Protein AF-A0A7D6E062-F1 (afdb_monomer_lite)

Sequence (114 aa):
MVEGDNPGVADRSVAGGAQSTPTRFLLDTNAFIALEPFAGQVEPGLGPAATFMRLAMKQGSRIFVHPATRDELAESVDHVRMKQRIAELAKFEMLDEGCRHRVTPTSTPSAADC

pLDDT: mean 73.03, std 18.16, range [37.28, 91.81]

Secondary structure (DSSP, 8-state):
--------------------PPPEEEEPHHHHHHHS-GGG-PPTTHHHHHHHHHHHHHTT-EEEE-HHHHHHHHT-S-HHHHHHHHHHHTTSEEPP--S------S----S---

Structure (mmCIF, N/CA/C/O backbone):
data_AF-A0A7D6E062-F1
#
_entry.id   AF-A0A7D6E062-F1
#
loop_
_atom_site.group_PDB
_atom_site.id
_atom_site.type_symbol
_atom_site.label_atom_id
_atom_site.label_alt_id
_atom_site.label_comp_id
_atom_site.label_asym_id
_atom_site.label_entity_id
_atom_site.label_seq_id
_atom_site.pdbx_PDB_ins_code
_atom_site.Cartn_x
_atom_site.Cartn_y
_atom_site.Cartn_z
_atom_site.occupancy
_atom_site.B_iso_or_equiv
_atom_site.auth_seq_id
_atom_site.auth_comp_id
_atom_site.auth_asym_id
_atom_site.auth_atom_id
_atom_site.pdbx_PDB_model_num
ATOM 1 N N . MET A 1 1 ? -36.421 27.753 54.786 1.00 37.28 1 MET A N 1
ATOM 2 C CA . MET A 1 1 ? -37.518 27.248 53.929 1.00 37.28 1 MET A CA 1
ATOM 3 C C . MET A 1 1 ? -37.149 27.621 52.501 1.00 37.28 1 MET A C 1
ATOM 5 O O . MET A 1 1 ? -37.152 28.802 52.214 1.00 37.28 1 MET A O 1
ATOM 9 N N . VAL A 1 2 ? -36.712 26.747 51.602 1.00 51.44 2 VAL A N 1
ATOM 10 C CA . VAL A 1 2 ? -36.710 25.280 51.524 1.00 51.44 2 VAL A CA 1
ATOM 11 C C . VAL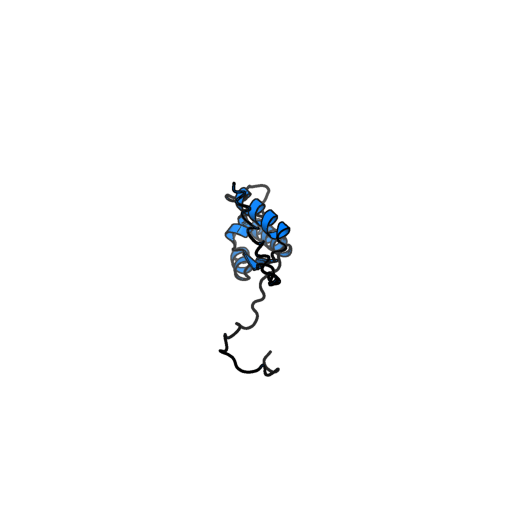 A 1 2 ? -35.494 24.890 50.670 1.00 51.44 2 VAL A C 1
ATOM 13 O O . VAL A 1 2 ? -35.259 25.508 49.634 1.00 51.44 2 VAL A O 1
ATOM 16 N N . GLU A 1 3 ? -34.722 23.907 51.140 1.00 45.34 3 GLU A N 1
ATOM 17 C CA . GLU A 1 3 ? -33.747 23.146 50.352 1.00 45.34 3 GLU A CA 1
ATOM 18 C C . GLU A 1 3 ? -34.454 22.446 49.190 1.00 45.34 3 GLU A C 1
ATOM 20 O O . GLU A 1 3 ? -35.457 21.764 49.386 1.00 45.34 3 GLU A O 1
ATOM 25 N N . GLY A 1 4 ? -33.920 22.611 47.984 1.00 45.06 4 GLY A N 1
ATOM 26 C CA . GLY A 1 4 ? -34.322 21.860 46.800 1.00 45.06 4 GLY A CA 1
ATOM 27 C C . GLY A 1 4 ? -33.145 21.041 46.300 1.00 45.06 4 GLY A C 1
ATOM 28 O O . GLY A 1 4 ? -32.528 21.399 45.300 1.00 45.06 4 GLY A O 1
ATOM 29 N N . ASP A 1 5 ? -32.826 19.993 47.055 1.00 48.84 5 ASP A N 1
ATOM 30 C CA . ASP A 1 5 ? -32.030 18.839 46.646 1.00 48.84 5 ASP A CA 1
ATOM 31 C C . ASP A 1 5 ? -32.512 18.361 45.265 1.00 48.84 5 ASP A C 1
ATOM 33 O O . ASP A 1 5 ? -33.686 18.021 45.098 1.00 48.84 5 ASP A O 1
ATOM 37 N N . ASN A 1 6 ? -31.644 18.424 44.252 1.00 50.34 6 ASN A N 1
ATOM 38 C CA . ASN A 1 6 ? -31.964 17.943 42.912 1.00 50.34 6 ASN A CA 1
ATOM 39 C C . ASN A 1 6 ? -31.136 16.673 42.661 1.00 50.34 6 ASN A C 1
ATOM 41 O O . ASN A 1 6 ? -29.921 16.766 42.449 1.00 50.34 6 ASN A O 1
ATOM 45 N N . PRO A 1 7 ? -31.753 15.486 42.757 1.00 48.91 7 PRO A N 1
ATOM 46 C CA . PRO A 1 7 ? -31.034 14.227 42.786 1.00 48.91 7 PRO A CA 1
ATOM 47 C C . PRO A 1 7 ? -30.487 13.852 41.407 1.00 48.91 7 PRO A C 1
ATOM 49 O O . PRO A 1 7 ? -31.188 13.893 40.398 1.00 48.91 7 PRO A O 1
ATOM 52 N N . GLY A 1 8 ? -29.216 13.446 41.417 1.00 41.34 8 GLY A N 1
ATOM 53 C CA . GLY A 1 8 ? -28.581 12.476 40.526 1.00 41.34 8 GLY A CA 1
ATOM 54 C C . GLY A 1 8 ? -29.100 12.386 39.093 1.00 41.34 8 GLY A C 1
ATOM 55 O O . GLY A 1 8 ? -29.988 11.587 38.791 1.00 41.34 8 GLY A O 1
ATOM 56 N N . VAL A 1 9 ? -28.422 13.077 38.173 1.00 48.81 9 VAL A N 1
ATOM 57 C CA . VAL A 1 9 ? -28.395 12.643 36.772 1.00 48.81 9 VAL A CA 1
ATOM 58 C C . VAL A 1 9 ? -27.697 11.287 36.749 1.00 48.81 9 VAL A C 1
ATOM 60 O O . VAL A 1 9 ? -26.477 11.191 36.858 1.00 48.81 9 VAL A O 1
ATOM 63 N N . ALA A 1 10 ? -28.516 10.241 36.699 1.00 48.53 10 ALA A N 1
ATOM 64 C CA . ALA A 1 10 ? -28.090 8.862 36.629 1.00 48.53 10 ALA A CA 1
ATOM 65 C C . ALA A 1 10 ? -27.132 8.662 35.448 1.00 48.53 10 ALA A C 1
ATOM 67 O O . ALA A 1 10 ? -27.491 8.884 34.288 1.00 48.53 10 ALA A O 1
ATOM 68 N N . ASP A 1 11 ? -25.928 8.207 35.789 1.00 40.31 11 ASP A N 1
ATOM 69 C CA . ASP A 1 11 ? -25.017 7.481 34.919 1.00 40.31 11 ASP A CA 1
ATOM 70 C C . ASP A 1 11 ? -25.807 6.387 34.192 1.00 40.31 11 ASP A C 1
ATOM 72 O O . ASP A 1 11 ? -26.174 5.358 34.759 1.00 40.31 11 ASP A O 1
ATOM 76 N N . ARG A 1 12 ? -26.133 6.626 32.921 1.00 46.00 12 ARG A N 1
ATOM 77 C CA . ARG A 1 12 ? -26.610 5.569 32.034 1.00 46.00 12 ARG A CA 1
ATOM 78 C C . ARG A 1 12 ? -25.392 4.832 31.494 1.00 46.00 12 ARG A C 1
ATOM 80 O O . ARG A 1 12 ? -25.089 4.918 30.306 1.00 46.00 12 ARG A O 1
ATOM 87 N N . SER A 1 13 ? -24.730 4.073 32.367 1.00 42.28 13 SER A N 1
ATOM 88 C CA . SER A 1 13 ? -23.966 2.904 31.945 1.00 42.28 13 SER A CA 1
ATOM 89 C C . SER A 1 13 ? -24.928 1.939 31.259 1.00 42.28 13 SER A C 1
ATOM 91 O O . SER A 1 13 ? -25.608 1.132 31.893 1.00 42.28 13 SER A O 1
ATOM 93 N N . VAL A 1 14 ? -25.00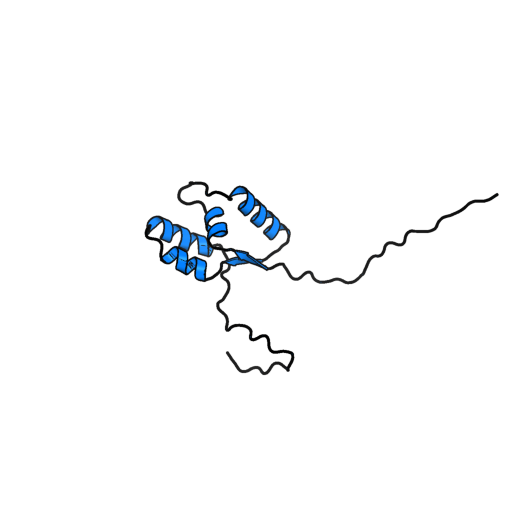5 2.028 29.932 1.00 50.50 14 VAL A N 1
ATOM 94 C CA . VAL A 1 14 ? -25.521 0.931 29.118 1.00 50.50 14 VAL A CA 1
ATOM 95 C C . VAL A 1 14 ? -24.468 -0.169 29.171 1.00 50.50 14 VAL A C 1
ATOM 97 O O . VAL A 1 14 ? -23.508 -0.197 28.403 1.00 50.50 14 VAL A O 1
ATOM 100 N N . ALA A 1 15 ? -24.659 -1.073 30.127 1.00 45.88 15 ALA A N 1
ATOM 101 C CA . ALA A 1 15 ? -24.055 -2.391 30.137 1.00 45.88 15 ALA A CA 1
ATOM 102 C C . ALA A 1 15 ? -24.626 -3.193 28.958 1.00 45.88 15 ALA A C 1
ATOM 104 O O . ALA A 1 15 ? -25.615 -3.911 29.066 1.00 45.88 15 ALA A O 1
ATOM 105 N N . GLY A 1 16 ? -23.993 -3.021 27.808 1.00 38.94 16 GLY A N 1
ATOM 106 C CA . GLY A 1 16 ? -24.135 -3.864 26.636 1.00 38.94 16 GLY A CA 1
ATOM 107 C C . GLY A 1 16 ? -22.761 -3.930 26.010 1.00 38.94 16 GLY A C 1
ATOM 108 O O . GLY A 1 16 ? -22.431 -3.094 25.175 1.00 38.94 16 GLY A O 1
ATOM 109 N N . GLY A 1 17 ? -21.929 -4.860 26.481 1.00 37.41 17 GLY A N 1
ATOM 110 C CA . GLY A 1 17 ? -20.606 -5.110 25.923 1.00 37.41 17 GLY A CA 1
ATOM 111 C C . GLY A 1 17 ? -20.740 -5.640 24.503 1.00 37.41 17 GLY A C 1
ATOM 112 O O . GLY A 1 17 ? -20.605 -6.838 24.271 1.00 37.41 17 GLY A O 1
ATOM 113 N N . ALA A 1 18 ? -21.030 -4.750 23.554 1.00 49.09 18 ALA A N 1
ATOM 114 C CA . ALA A 1 18 ? -20.741 -4.981 22.160 1.00 49.09 18 ALA A CA 1
ATOM 115 C C . ALA A 1 18 ? -19.235 -5.214 22.114 1.00 49.09 18 ALA A C 1
ATOM 117 O O . ALA A 1 18 ? -18.448 -4.280 22.267 1.00 49.09 18 ALA A O 1
ATOM 118 N N . GLN A 1 19 ? -18.832 -6.476 21.984 1.00 46.16 19 GLN A N 1
ATOM 119 C CA . GLN A 1 19 ? -17.498 -6.775 21.502 1.00 46.16 19 GLN A CA 1
ATOM 120 C C . GLN A 1 19 ? -17.417 -6.054 20.161 1.00 46.16 19 GLN A C 1
ATOM 122 O O . GLN A 1 19 ? -18.070 -6.474 19.203 1.00 46.16 19 GLN A O 1
ATOM 127 N N . SER A 1 20 ? -16.748 -4.898 20.117 1.00 61.22 20 SER A N 1
ATOM 128 C CA . SER A 1 20 ? -16.568 -4.199 18.858 1.00 61.22 20 SER A CA 1
ATOM 129 C C . SER A 1 20 ? -15.714 -5.129 18.020 1.00 61.22 20 SER A C 1
ATOM 131 O O . SER A 1 20 ? -14.539 -5.366 18.303 1.00 61.22 20 SER A O 1
ATOM 133 N N . THR A 1 21 ? -16.345 -5.767 17.040 1.00 67.81 21 THR A N 1
ATOM 134 C CA . THR A 1 21 ? -15.615 -6.585 16.086 1.00 67.81 21 THR A CA 1
ATOM 135 C C . THR A 1 21 ? -14.542 -5.686 15.485 1.00 67.81 21 THR A C 1
ATOM 137 O O . THR A 1 21 ? -14.893 -4.592 15.031 1.00 67.81 21 THR A O 1
ATOM 140 N N . PRO A 1 22 ? -13.263 -6.096 15.508 1.00 80.94 22 PRO A N 1
ATOM 141 C CA . PRO A 1 22 ? -12.186 -5.280 14.979 1.00 80.94 22 PRO A CA 1
ATOM 142 C C . PRO A 1 22 ? -12.531 -4.807 13.569 1.00 80.94 22 PRO A C 1
ATOM 144 O O . PRO A 1 22 ? -12.843 -5.630 12.703 1.00 80.94 22 PRO A O 1
ATOM 147 N N . THR A 1 23 ? -12.508 -3.493 13.345 1.00 89.31 23 THR A N 1
ATOM 148 C CA . THR A 1 23 ? -12.798 -2.920 12.030 1.00 89.31 23 THR A CA 1
ATOM 149 C C . THR A 1 23 ? -11.815 -3.486 11.009 1.00 89.31 23 THR A C 1
ATOM 151 O O . THR A 1 23 ? -10.619 -3.610 11.282 1.00 89.31 23 THR A O 1
ATOM 154 N N . ARG A 1 24 ? -12.322 -3.862 9.835 1.00 90.25 24 ARG A N 1
ATOM 155 C CA . ARG A 1 24 ? -11.526 -4.413 8.735 1.00 90.25 24 ARG A CA 1
ATOM 156 C C . ARG A 1 24 ? -11.511 -3.382 7.618 1.00 90.25 24 ARG A C 1
ATOM 158 O O . ARG A 1 24 ? -12.572 -3.004 7.130 1.00 90.25 24 ARG A O 1
ATOM 165 N N . PHE A 1 25 ? -10.328 -2.925 7.239 1.00 91.31 25 PHE A N 1
ATOM 166 C CA . PHE A 1 25 ? -10.137 -1.986 6.142 1.00 91.31 25 PHE A CA 1
ATOM 167 C C . PHE A 1 25 ? -9.559 -2.713 4.936 1.00 91.31 25 PHE A C 1
ATOM 169 O O . PHE A 1 25 ? -8.665 -3.544 5.088 1.00 91.31 25 PHE A O 1
ATOM 176 N N . LEU A 1 26 ? -10.066 -2.379 3.754 1.00 90.75 26 LEU A N 1
ATOM 177 C CA . LEU A 1 26 ? -9.491 -2.793 2.484 1.00 90.75 26 LEU A CA 1
ATOM 178 C C . LEU A 1 26 ? -8.688 -1.622 1.917 1.00 90.75 26 LEU A C 1
ATOM 180 O O . LEU A 1 26 ? -9.218 -0.521 1.775 1.00 90.75 26 LEU A O 1
ATOM 184 N N . LEU A 1 27 ? -7.418 -1.869 1.632 1.00 89.56 27 LEU A N 1
ATOM 185 C CA . LEU A 1 27 ? -6.494 -0.922 1.039 1.00 89.56 27 LEU A CA 1
ATOM 186 C C . LEU A 1 27 ? -6.541 -1.070 -0.482 1.00 89.56 27 LEU A C 1
ATOM 188 O O . LEU A 1 27 ? -6.420 -2.181 -1.005 1.00 89.56 27 LEU A O 1
ATOM 192 N N . ASP A 1 28 ? -6.725 0.052 -1.169 1.00 86.94 28 ASP A N 1
ATOM 193 C CA . ASP A 1 28 ? -6.590 0.125 -2.617 1.00 86.94 28 ASP A CA 1
ATOM 194 C C . ASP A 1 28 ? -5.113 0.266 -3.023 1.00 86.94 28 ASP A C 1
ATOM 196 O O . ASP A 1 28 ? -4.218 0.513 -2.204 1.00 86.94 28 ASP A O 1
ATOM 200 N N . THR A 1 29 ? -4.857 0.140 -4.323 1.00 86.00 29 THR A N 1
ATOM 201 C CA . THR A 1 29 ? -3.516 0.274 -4.895 1.00 86.00 29 THR A CA 1
ATOM 202 C C . THR A 1 29 ? -2.907 1.652 -4.624 1.00 86.00 29 THR A C 1
ATOM 204 O O . THR A 1 29 ? -1.718 1.739 -4.326 1.00 86.00 29 THR A O 1
ATOM 207 N N . ASN A 1 30 ? -3.691 2.737 -4.656 1.00 86.44 30 ASN A N 1
ATOM 208 C CA . ASN A 1 30 ? -3.169 4.094 -4.456 1.00 86.44 30 ASN A CA 1
ATOM 209 C C . ASN A 1 30 ? -2.702 4.336 -3.016 1.00 86.44 30 ASN A C 1
ATOM 211 O O . ASN A 1 30 ? -1.627 4.901 -2.802 1.00 86.44 30 ASN A O 1
ATOM 215 N N . ALA A 1 31 ? -3.469 3.891 -2.020 1.00 85.69 31 ALA A N 1
ATOM 216 C CA . ALA A 1 31 ? -3.085 4.004 -0.619 1.00 85.69 31 ALA A CA 1
ATOM 217 C C . ALA A 1 31 ? -1.891 3.098 -0.286 1.00 85.69 31 ALA A C 1
ATOM 219 O O . ALA A 1 31 ? -1.014 3.507 0.478 1.00 85.69 31 ALA A O 1
ATOM 220 N N . PHE A 1 32 ? -1.798 1.915 -0.904 1.00 86.75 32 PHE A N 1
ATOM 221 C CA . PHE A 1 32 ? -0.591 1.089 -0.838 1.00 86.75 32 PHE A CA 1
ATOM 222 C C . PHE A 1 32 ? 0.620 1.807 -1.449 1.00 86.75 32 PHE A C 1
ATOM 224 O O . PHE A 1 32 ? 1.687 1.865 -0.832 1.00 86.75 32 PHE A O 1
ATOM 231 N N . ILE A 1 33 ? 0.454 2.409 -2.633 1.00 86.31 33 ILE A N 1
ATOM 232 C CA . ILE A 1 33 ? 1.531 3.139 -3.305 1.00 86.31 33 ILE A CA 1
ATOM 233 C C . ILE A 1 33 ? 2.052 4.270 -2.413 1.00 86.31 33 ILE A C 1
ATOM 235 O O . ILE A 1 33 ? 3.272 4.417 -2.275 1.00 86.31 33 ILE A O 1
ATOM 239 N N . ALA A 1 34 ? 1.138 5.000 -1.769 1.00 86.94 34 ALA A N 1
ATOM 240 C CA . ALA A 1 34 ? 1.447 6.095 -0.861 1.00 86.94 34 ALA A CA 1
ATOM 241 C C . ALA A 1 34 ? 2.241 5.662 0.382 1.00 86.94 34 ALA A C 1
ATOM 243 O O . ALA A 1 34 ? 3.095 6.417 0.841 1.00 86.94 34 ALA A O 1
ATOM 244 N N . LEU A 1 35 ? 1.969 4.471 0.927 1.00 84.88 35 LEU A N 1
ATOM 245 C CA . LEU A 1 35 ? 2.617 3.958 2.142 1.00 84.88 35 LEU A CA 1
ATOM 246 C C . LEU A 1 35 ? 4.031 3.424 1.918 1.00 84.88 35 LEU A C 1
ATOM 248 O O . LEU A 1 35 ? 4.841 3.476 2.840 1.00 84.88 35 LEU A O 1
ATOM 252 N N . GLU A 1 36 ? 4.326 2.921 0.722 1.00 83.88 36 GLU A N 1
ATOM 253 C CA . GLU A 1 36 ? 5.573 2.202 0.435 1.00 83.88 36 GLU A CA 1
ATOM 254 C C . GLU A 1 36 ? 6.425 2.918 -0.628 1.00 83.88 36 GLU A C 1
ATOM 256 O O . GLU A 1 36 ? 6.658 2.370 -1.702 1.00 83.88 36 GLU A O 1
ATOM 261 N N . PRO A 1 37 ? 6.879 4.162 -0.391 1.00 77.56 37 PRO A N 1
ATOM 262 C CA . PRO A 1 37 ? 7.548 4.987 -1.396 1.00 77.56 37 PRO A CA 1
ATOM 263 C C . PRO A 1 37 ? 8.695 4.257 -2.112 1.00 77.56 37 PRO A C 1
ATOM 265 O O . PRO A 1 37 ? 9.547 3.608 -1.502 1.00 77.56 37 PRO A O 1
ATOM 268 N N . PHE A 1 38 ? 8.741 4.391 -3.438 1.00 76.88 38 PHE A N 1
ATOM 269 C CA . PHE A 1 38 ? 9.759 3.736 -4.258 1.00 76.88 38 PHE A CA 1
ATOM 270 C C . PHE A 1 38 ? 11.048 4.559 -4.251 1.00 76.88 38 PHE A C 1
ATOM 272 O O . PHE A 1 38 ? 11.007 5.759 -4.504 1.00 76.88 38 PHE A O 1
ATOM 279 N N . ALA A 1 39 ? 12.194 3.924 -3.986 1.00 74.94 39 ALA A N 1
ATOM 280 C CA . ALA A 1 39 ? 13.512 4.571 -4.019 1.00 74.94 39 ALA A CA 1
ATOM 281 C C . ALA A 1 39 ? 13.604 5.906 -3.234 1.00 74.94 39 ALA A C 1
ATOM 283 O O . ALA A 1 39 ? 14.302 6.833 -3.643 1.00 74.94 39 ALA A O 1
ATOM 284 N N . GLY A 1 40 ? 12.874 6.027 -2.118 1.00 73.62 40 GLY A N 1
ATOM 285 C CA . GLY A 1 40 ? 12.844 7.247 -1.300 1.00 73.62 40 GLY A CA 1
ATOM 286 C C . GLY A 1 40 ? 12.048 8.414 -1.902 1.00 73.62 40 GLY A C 1
ATOM 287 O O . GLY A 1 40 ? 12.005 9.485 -1.300 1.00 73.62 40 GLY A O 1
ATOM 288 N N . GLN A 1 41 ? 11.397 8.222 -3.054 1.00 77.94 41 GLN A N 1
ATOM 289 C CA . GLN A 1 41 ? 10.469 9.195 -3.627 1.00 77.94 41 GLN A CA 1
ATOM 290 C C . GLN A 1 41 ? 9.150 9.139 -2.861 1.00 77.94 41 GLN A C 1
ATOM 292 O O . GLN A 1 41 ? 8.419 8.150 -2.926 1.00 77.94 41 GLN A O 1
ATOM 297 N N . VAL A 1 42 ? 8.869 10.200 -2.108 1.00 81.38 42 VAL A N 1
ATOM 298 C CA . VAL A 1 42 ? 7.632 10.330 -1.338 1.00 81.38 42 VAL A CA 1
ATOM 299 C C . VAL A 1 42 ? 6.462 10.509 -2.297 1.00 81.38 42 VAL A C 1
ATOM 301 O O . VAL A 1 42 ? 6.433 11.447 -3.090 1.00 81.38 42 VAL A O 1
ATOM 304 N N . GLU A 1 43 ? 5.484 9.618 -2.195 1.00 82.44 43 GLU A N 1
ATOM 305 C CA . GLU A 1 43 ? 4.250 9.694 -2.969 1.00 82.44 43 GLU A CA 1
ATOM 306 C C . GLU A 1 43 ? 3.258 10.667 -2.294 1.00 82.44 43 GLU A C 1
ATOM 308 O O . GLU A 1 43 ? 3.215 10.769 -1.055 1.00 82.44 43 GLU A O 1
ATOM 313 N N . PRO A 1 44 ? 2.431 11.391 -3.071 1.00 82.88 44 PRO A N 1
ATOM 314 C CA . PRO A 1 44 ? 1.350 12.194 -2.518 1.00 82.88 44 PRO A CA 1
ATOM 315 C C . PRO A 1 44 ? 0.449 11.348 -1.611 1.00 82.88 44 PRO A C 1
ATOM 317 O O . PRO A 1 44 ? 0.061 10.237 -1.955 1.00 82.88 44 PRO A O 1
ATOM 320 N N . GLY A 1 45 ? 0.103 11.874 -0.435 1.00 84.00 45 GLY A N 1
ATOM 321 C CA . GLY A 1 45 ? -0.768 11.167 0.509 1.00 84.00 45 GLY A CA 1
ATOM 322 C C . GLY A 1 45 ? -0.054 10.290 1.544 1.00 84.00 45 GLY A C 1
ATOM 323 O O . GLY A 1 45 ? -0.742 9.760 2.416 1.00 84.00 45 GLY A O 1
ATOM 324 N N . LEU A 1 46 ? 1.289 10.214 1.553 1.00 87.25 46 LEU A N 1
ATOM 325 C CA . LEU A 1 46 ? 2.041 9.492 2.597 1.00 87.25 46 LEU A CA 1
ATOM 326 C C . LEU A 1 46 ? 1.647 9.933 4.019 1.00 87.25 46 LEU A C 1
ATOM 328 O O . LEU A 1 46 ? 1.448 9.097 4.893 1.00 87.25 46 LEU A O 1
ATOM 332 N N . GLY A 1 47 ? 1.497 11.240 4.264 1.00 88.50 47 GLY A N 1
ATOM 333 C CA . GLY A 1 47 ? 1.124 11.770 5.584 1.00 88.50 47 GLY A CA 1
ATOM 334 C C . GLY A 1 47 ? -0.240 11.261 6.084 1.00 88.50 47 GLY A C 1
ATOM 335 O O . GLY A 1 47 ? -0.312 10.666 7.168 1.00 88.50 47 GLY A O 1
ATOM 336 N N . PRO A 1 48 ? -1.325 11.457 5.310 1.00 88.94 48 PRO A N 1
ATOM 337 C CA . PRO A 1 48 ? -2.627 10.862 5.598 1.00 88.94 48 PRO A CA 1
ATOM 338 C C . PRO A 1 48 ? -2.588 9.335 5.739 1.00 88.94 48 PRO A C 1
ATOM 340 O O . PRO A 1 48 ? -3.138 8.810 6.707 1.00 88.94 48 PRO A O 1
ATOM 343 N N . ALA A 1 49 ? -1.896 8.626 4.843 1.00 87.69 49 ALA A N 1
ATOM 344 C CA . ALA A 1 49 ? -1.832 7.167 4.866 1.00 87.69 49 ALA A CA 1
ATOM 345 C C . ALA A 1 49 ? -1.091 6.636 6.107 1.00 87.69 49 ALA A C 1
ATOM 347 O O . ALA A 1 49 ? -1.589 5.750 6.801 1.00 87.69 49 ALA A O 1
ATOM 348 N N . ALA A 1 50 ? 0.046 7.234 6.473 1.00 88.69 50 ALA A N 1
ATOM 349 C CA . ALA A 1 50 ? 0.778 6.893 7.693 1.00 88.69 50 ALA A CA 1
ATOM 350 C C . ALA A 1 50 ? -0.047 7.191 8.957 1.00 88.69 50 ALA A C 1
ATOM 352 O O . ALA A 1 50 ? -0.054 6.411 9.913 1.00 88.69 50 ALA A O 1
ATOM 353 N N . THR A 1 51 ? -0.790 8.303 8.957 1.00 90.62 51 THR A N 1
ATOM 354 C CA . THR A 1 51 ? -1.708 8.642 10.054 1.00 90.62 51 THR A CA 1
ATOM 355 C C . THR A 1 51 ? -2.819 7.605 10.183 1.00 90.62 51 THR A C 1
ATOM 357 O O . THR A 1 51 ? -3.110 7.170 11.300 1.00 90.62 51 THR A O 1
ATOM 360 N N . PHE A 1 52 ? -3.398 7.180 9.060 1.00 90.94 52 PHE A N 1
ATOM 361 C CA . PHE A 1 52 ? -4.394 6.117 9.010 1.00 90.94 52 PHE A CA 1
ATOM 362 C C . PHE A 1 52 ? -3.844 4.803 9.575 1.00 90.94 52 PHE A C 1
ATOM 364 O O . PHE A 1 52 ? -4.433 4.272 10.515 1.00 90.94 52 PHE A O 1
ATOM 371 N N . MET A 1 53 ? -2.685 4.332 9.101 1.00 90.19 53 MET A N 1
ATOM 372 C CA . MET A 1 53 ? -2.052 3.100 9.596 1.00 90.19 53 MET A CA 1
ATOM 373 C C . MET A 1 53 ? -1.833 3.145 11.110 1.00 90.19 53 MET A C 1
ATOM 375 O O . MET A 1 53 ? -2.200 2.214 11.825 1.00 90.19 53 MET A O 1
ATOM 379 N N . ARG A 1 54 ? -1.319 4.268 11.629 1.00 90.88 54 ARG A N 1
ATOM 380 C CA . ARG A 1 54 ? -1.125 4.465 13.073 1.00 90.88 54 ARG A CA 1
ATOM 381 C C . ARG A 1 54 ? -2.436 4.349 13.855 1.00 90.88 54 ARG A C 1
ATOM 383 O O . ARG A 1 54 ? -2.461 3.729 14.917 1.00 90.88 54 ARG A O 1
ATOM 390 N N . LEU A 1 55 ? -3.513 4.968 13.371 1.00 91.81 55 LEU A N 1
ATOM 391 C CA . LEU A 1 55 ? -4.823 4.919 14.029 1.00 91.81 55 LEU A CA 1
ATOM 392 C C . LEU A 1 55 ? -5.443 3.522 13.954 1.00 91.81 55 LEU A C 1
ATOM 394 O O . LEU A 1 55 ? -5.942 3.034 14.968 1.00 91.81 55 LEU A O 1
ATOM 398 N N . ALA A 1 56 ? -5.359 2.871 12.796 1.00 89.38 56 ALA A N 1
ATOM 399 C CA . ALA A 1 56 ? -5.848 1.516 12.584 1.00 89.38 56 ALA A CA 1
ATOM 400 C C . ALA A 1 56 ? -5.149 0.524 13.526 1.00 89.38 56 ALA A C 1
ATOM 402 O O . ALA A 1 56 ? -5.822 -0.226 14.232 1.00 89.38 56 ALA A O 1
ATOM 403 N N . MET A 1 57 ? -3.818 0.597 13.642 1.00 87.94 57 MET A N 1
ATOM 404 C CA . MET A 1 57 ? -3.051 -0.216 14.592 1.00 87.94 57 MET A CA 1
ATOM 405 C C . MET A 1 57 ? -3.433 0.081 16.047 1.00 87.94 57 MET A C 1
ATOM 407 O O . MET A 1 57 ? -3.638 -0.846 16.827 1.00 87.94 57 MET A O 1
ATOM 411 N N . LYS A 1 58 ? -3.591 1.361 16.419 1.00 89.31 58 LYS A N 1
ATOM 412 C CA . LYS A 1 58 ? -3.995 1.759 17.781 1.00 89.31 58 LYS A CA 1
ATOM 413 C C . LYS A 1 58 ? -5.366 1.198 18.175 1.00 89.31 58 LYS A C 1
ATOM 415 O O . LYS A 1 58 ? -5.586 0.907 19.346 1.00 89.31 58 LYS A O 1
ATOM 420 N N . GLN A 1 59 ? -6.281 1.071 17.219 1.00 89.44 59 GLN A N 1
ATOM 421 C CA . GLN A 1 59 ? -7.629 0.541 17.437 1.00 89.44 59 GLN A CA 1
ATOM 422 C C . GLN A 1 59 ? -7.706 -0.988 17.284 1.00 89.44 59 GLN A C 1
ATOM 424 O O . GLN A 1 59 ? -8.787 -1.553 17.432 1.00 89.44 59 GLN A O 1
ATOM 429 N N . GLY A 1 60 ? -6.595 -1.664 16.964 1.00 86.75 60 GLY A N 1
ATOM 430 C CA . GLY A 1 60 ? -6.579 -3.104 16.692 1.00 86.75 60 GLY A CA 1
ATOM 431 C C . GLY A 1 60 ? -7.322 -3.495 15.409 1.00 86.75 60 GLY A C 1
ATOM 432 O O . GLY A 1 60 ? -7.783 -4.628 15.289 1.00 86.75 60 GLY A O 1
ATOM 433 N N . SER A 1 61 ? -7.476 -2.563 14.463 1.00 90.00 61 SER A N 1
ATOM 434 C CA . SER A 1 61 ? -8.117 -2.823 13.171 1.00 90.00 61 SER A CA 1
ATOM 435 C C . SER A 1 61 ? -7.249 -3.727 12.298 1.00 90.00 61 SER A C 1
ATOM 437 O O . SER A 1 61 ? -6.021 -3.674 12.361 1.00 90.00 61 SER A O 1
ATOM 439 N N . ARG A 1 62 ? -7.888 -4.534 11.448 1.00 89.25 62 ARG A N 1
ATOM 440 C CA . ARG A 1 62 ? -7.199 -5.375 10.460 1.00 89.25 62 ARG A CA 1
ATOM 441 C C . ARG A 1 62 ? -7.176 -4.683 9.108 1.00 89.25 62 ARG A C 1
ATOM 443 O O . ARG A 1 62 ? -8.174 -4.087 8.707 1.00 89.25 62 ARG A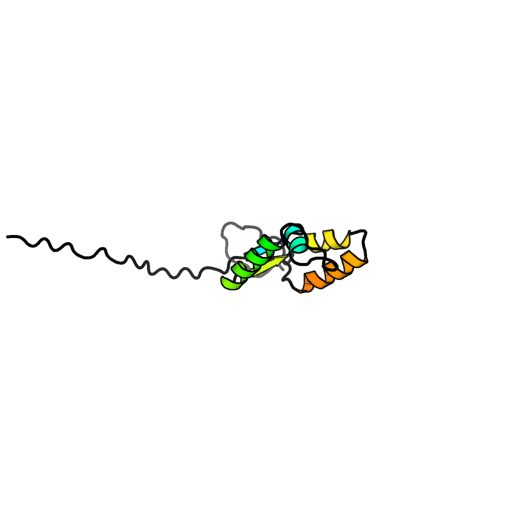 O 1
ATOM 450 N N . ILE A 1 63 ? -6.052 -4.776 8.414 1.00 89.62 63 ILE A N 1
ATOM 451 C CA . ILE A 1 63 ? -5.826 -4.089 7.145 1.00 89.62 63 ILE A CA 1
ATOM 452 C C . ILE A 1 63 ? -5.521 -5.151 6.107 1.00 89.62 63 ILE A C 1
ATOM 454 O O . ILE A 1 63 ? -4.582 -5.925 6.278 1.00 89.62 63 ILE A O 1
ATOM 458 N N . PHE A 1 64 ? -6.335 -5.171 5.061 1.00 90.12 64 PHE A N 1
ATOM 459 C CA . PHE A 1 64 ? -6.226 -6.105 3.957 1.00 90.12 64 PHE A CA 1
ATOM 460 C C . PHE A 1 64 ? -5.866 -5.360 2.682 1.00 90.12 64 PHE A C 1
ATOM 462 O O . PHE A 1 64 ? -6.336 -4.244 2.484 1.00 90.12 64 PHE A O 1
ATOM 469 N N . VAL A 1 65 ? -5.095 -5.979 1.797 1.00 89.06 65 VAL A N 1
ATOM 470 C CA . VAL A 1 65 ? -4.881 -5.479 0.431 1.00 89.06 65 VAL A CA 1
ATOM 471 C C . VAL A 1 65 ? -5.746 -6.272 -0.541 1.00 89.06 65 VAL A C 1
ATOM 473 O O . VAL A 1 65 ? -5.896 -7.489 -0.399 1.00 89.06 65 VAL A O 1
ATOM 476 N N . HIS A 1 66 ? -6.337 -5.580 -1.515 1.00 84.81 66 HIS A N 1
ATOM 477 C CA . HIS A 1 66 ? -7.143 -6.228 -2.543 1.00 84.81 66 HIS A CA 1
ATOM 478 C C . HIS A 1 66 ? -6.255 -7.050 -3.500 1.00 84.81 66 HIS A C 1
ATOM 480 O O . HIS A 1 66 ? -5.217 -6.554 -3.931 1.00 84.81 66 HIS A O 1
ATOM 486 N N . PRO A 1 67 ? -6.646 -8.273 -3.895 1.00 82.56 67 PRO A N 1
ATOM 487 C CA . PRO A 1 67 ? -5.868 -9.109 -4.817 1.00 82.56 67 PRO A CA 1
ATOM 488 C C . PRO A 1 67 ? -5.597 -8.425 -6.166 1.00 82.56 67 PRO A C 1
ATOM 490 O O . PRO A 1 67 ? -4.473 -8.491 -6.654 1.00 82.56 67 PRO A O 1
ATOM 493 N N . ALA A 1 68 ? -6.554 -7.652 -6.696 1.00 84.62 68 ALA A N 1
ATOM 494 C CA . ALA A 1 68 ? -6.340 -6.850 -7.910 1.00 84.62 68 ALA A CA 1
ATOM 495 C C . ALA A 1 68 ? -5.165 -5.860 -7.799 1.00 84.62 68 ALA A C 1
ATOM 497 O O . ALA A 1 68 ? -4.534 -5.566 -8.804 1.00 84.62 68 ALA A O 1
ATOM 498 N N . THR A 1 69 ? -4.802 -5.394 -6.597 1.00 85.94 69 THR A N 1
ATOM 499 C CA . THR A 1 69 ? -3.608 -4.555 -6.407 1.00 85.94 69 THR A CA 1
ATOM 500 C C . THR A 1 69 ? -2.332 -5.298 -6.791 1.00 85.94 69 THR A C 1
ATOM 502 O O . THR A 1 69 ? -1.410 -4.697 -7.337 1.00 85.94 69 THR A O 1
ATOM 505 N N . ARG A 1 70 ? -2.258 -6.612 -6.547 1.00 84.62 70 ARG A N 1
ATOM 506 C CA . ARG A 1 70 ? -1.121 -7.429 -6.987 1.00 84.62 70 ARG A CA 1
ATOM 507 C C . ARG A 1 70 ? -1.050 -7.492 -8.508 1.00 84.62 70 ARG A C 1
ATOM 509 O O . ARG A 1 70 ? 0.040 -7.356 -9.056 1.00 84.62 70 ARG A O 1
ATOM 516 N N . ASP A 1 71 ? -2.191 -7.686 -9.157 1.00 85.12 71 ASP A N 1
ATOM 517 C CA . ASP A 1 71 ? -2.267 -7.828 -10.610 1.00 85.12 71 ASP A CA 1
ATOM 518 C C . ASP A 1 71 ? -1.944 -6.490 -11.298 1.00 85.12 71 ASP A C 1
ATOM 520 O O . ASP A 1 71 ? -1.079 -6.442 -12.170 1.00 85.12 71 ASP A O 1
ATOM 524 N N . GLU A 1 72 ? -2.492 -5.377 -10.798 1.00 85.25 72 GLU A N 1
ATOM 525 C CA . GLU A 1 72 ? -2.156 -4.019 -11.252 1.00 85.25 72 GLU A CA 1
ATOM 526 C C . GLU A 1 72 ? -0.658 -3.707 -11.112 1.00 85.25 72 GLU A C 1
ATOM 528 O O . GLU A 1 72 ? -0.051 -3.096 -11.993 1.00 85.25 72 GLU A O 1
ATOM 533 N N . LEU A 1 73 ? -0.029 -4.135 -10.012 1.00 84.81 73 LEU A N 1
ATOM 534 C CA . LEU A 1 73 ? 1.409 -3.942 -9.818 1.00 84.81 73 LEU A CA 1
ATOM 535 C C . LEU A 1 73 ? 2.243 -4.839 -10.740 1.00 84.81 73 LEU A C 1
ATOM 537 O O . LEU A 1 73 ? 3.313 -4.406 -11.172 1.00 84.81 73 LEU A O 1
ATOM 541 N N . ALA A 1 74 ? 1.772 -6.051 -11.048 1.00 83.69 74 ALA A N 1
ATOM 542 C CA . ALA A 1 74 ? 2.437 -6.995 -11.947 1.00 83.69 74 ALA A CA 1
ATOM 543 C C . ALA A 1 74 ? 2.389 -6.559 -13.421 1.00 83.69 74 ALA A C 1
ATOM 545 O O . ALA A 1 74 ? 3.292 -6.895 -14.186 1.00 83.69 74 ALA A O 1
ATOM 546 N N . GLU A 1 75 ? 1.382 -5.778 -13.813 1.00 84.31 75 GLU A N 1
ATOM 547 C CA . GLU A 1 75 ? 1.258 -5.202 -15.159 1.00 84.31 75 GLU A CA 1
ATOM 548 C C . GLU A 1 75 ? 2.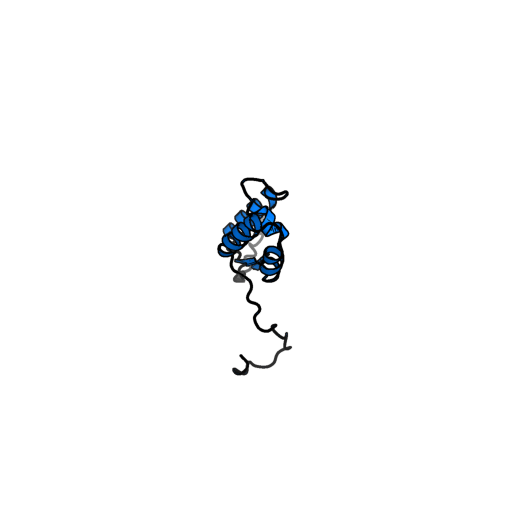156 -3.969 -15.391 1.00 84.31 75 GLU A C 1
ATOM 550 O O . GLU A 1 75 ? 2.209 -3.420 -16.494 1.00 84.31 75 GLU A O 1
ATOM 555 N N . SER A 1 76 ? 2.901 -3.520 -14.375 1.00 79.75 76 SER A N 1
ATOM 556 C CA . SER A 1 76 ? 3.763 -2.341 -14.479 1.00 79.75 76 SER A CA 1
ATOM 557 C C . SER A 1 76 ? 4.964 -2.558 -15.413 1.00 79.75 76 SER A C 1
ATOM 559 O O . SER A 1 76 ? 5.710 -3.528 -15.296 1.00 79.75 76 SER A O 1
ATOM 561 N N . VAL A 1 77 ? 5.206 -1.586 -16.302 1.00 82.12 77 VAL A N 1
ATOM 562 C CA . VAL A 1 77 ? 6.316 -1.589 -17.280 1.00 82.12 77 VAL A CA 1
ATOM 563 C C . VAL A 1 77 ? 7.690 -1.451 -16.605 1.00 82.12 77 VAL A C 1
ATOM 565 O O . VAL A 1 77 ? 8.707 -1.895 -17.137 1.00 82.12 77 VAL A O 1
ATOM 568 N N . ASP A 1 78 ? 7.744 -0.845 -15.416 1.00 84.88 78 ASP A N 1
ATOM 569 C CA . ASP A 1 78 ? 8.981 -0.703 -14.649 1.00 84.88 78 ASP A CA 1
ATOM 570 C C . ASP A 1 78 ? 9.207 -1.940 -13.770 1.00 84.88 78 ASP A C 1
ATOM 572 O O . ASP A 1 78 ? 8.701 -2.042 -12.650 1.00 84.88 78 ASP A O 1
ATOM 576 N N . HIS A 1 79 ? 10.006 -2.879 -14.277 1.00 83.88 79 HIS A N 1
ATOM 577 C CA . HIS A 1 79 ? 10.305 -4.139 -13.596 1.00 83.88 79 HIS A CA 1
ATOM 578 C C . HIS A 1 79 ? 11.028 -3.969 -12.250 1.00 83.88 79 HIS A C 1
ATOM 580 O O . HIS A 1 79 ? 10.881 -4.823 -11.369 1.00 83.88 79 HIS A O 1
ATOM 586 N N . VAL A 1 80 ? 11.801 -2.893 -12.061 1.00 84.62 80 VAL A N 1
ATOM 587 C CA . VAL A 1 80 ? 12.492 -2.628 -10.788 1.00 84.62 80 VAL A CA 1
ATOM 588 C C . VAL A 1 80 ? 11.477 -2.151 -9.755 1.00 84.62 80 VAL A C 1
ATOM 590 O O . VAL A 1 80 ? 11.434 -2.682 -8.640 1.00 84.62 80 VAL A O 1
ATOM 593 N N . ARG A 1 81 ? 10.607 -1.214 -10.148 1.00 82.62 81 ARG A N 1
ATOM 594 C CA . ARG A 1 81 ? 9.506 -0.731 -9.308 1.00 82.62 81 ARG A CA 1
ATOM 595 C C . ARG A 1 81 ? 8.522 -1.846 -8.984 1.00 82.62 81 ARG A C 1
ATOM 597 O O . ARG A 1 81 ? 8.192 -2.018 -7.815 1.00 82.62 81 ARG A O 1
ATOM 604 N N . MET A 1 82 ? 8.126 -2.650 -9.968 1.00 85.31 82 MET A N 1
ATOM 605 C CA . MET A 1 82 ? 7.275 -3.828 -9.780 1.00 85.31 82 MET A CA 1
ATOM 606 C C . MET A 1 82 ? 7.867 -4.773 -8.732 1.00 85.31 82 MET A C 1
ATOM 608 O O . MET A 1 82 ? 7.206 -5.091 -7.748 1.00 85.31 82 MET A O 1
ATOM 612 N N . LYS A 1 83 ? 9.126 -5.199 -8.903 1.00 85.69 83 LYS A N 1
ATOM 613 C CA . LYS A 1 83 ? 9.755 -6.172 -7.999 1.00 85.69 83 LYS A CA 1
ATOM 614 C C . LYS A 1 83 ? 9.806 -5.669 -6.559 1.00 85.69 83 LYS A C 1
ATOM 616 O O . LYS A 1 83 ? 9.530 -6.445 -5.646 1.00 85.69 83 LYS A O 1
ATOM 621 N N . GLN A 1 84 ? 10.128 -4.390 -6.356 1.00 86.31 84 GLN A N 1
ATOM 622 C CA . GLN A 1 84 ? 10.088 -3.798 -5.022 1.00 86.31 84 GLN A CA 1
ATOM 623 C C . GLN A 1 84 ? 8.658 -3.813 -4.473 1.00 86.31 84 GLN A C 1
ATOM 625 O O . GLN A 1 84 ? 8.433 -4.350 -3.398 1.00 86.31 84 GLN A O 1
ATOM 630 N N . ARG A 1 85 ? 7.674 -3.300 -5.219 1.00 86.06 85 ARG A N 1
ATOM 631 C CA . ARG A 1 85 ? 6.281 -3.19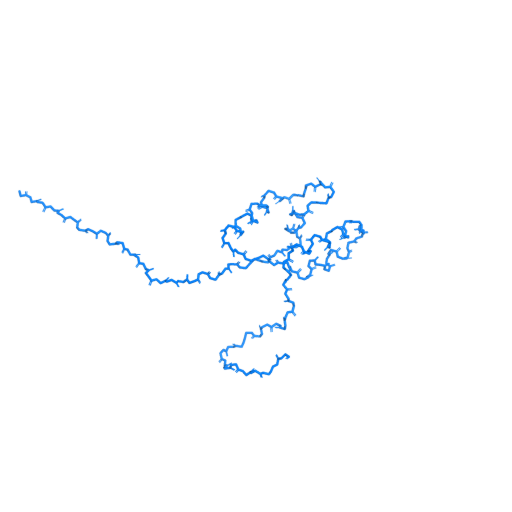9 -4.749 1.00 86.06 85 ARG A CA 1
ATOM 632 C C . ARG A 1 85 ? 5.659 -4.558 -4.426 1.00 86.06 85 ARG A C 1
ATOM 634 O O . ARG A 1 85 ? 4.984 -4.678 -3.411 1.00 86.06 85 ARG A O 1
ATOM 641 N N . ILE A 1 86 ? 5.941 -5.590 -5.219 1.00 85.50 86 ILE A N 1
ATOM 642 C CA . ILE A 1 86 ? 5.518 -6.967 -4.927 1.00 85.50 86 ILE A CA 1
ATOM 643 C C . ILE A 1 86 ? 6.179 -7.498 -3.645 1.00 85.50 86 ILE A C 1
ATOM 645 O O . ILE A 1 86 ? 5.524 -8.187 -2.867 1.00 85.50 86 ILE A O 1
ATOM 649 N N . ALA A 1 87 ? 7.449 -7.168 -3.388 1.00 86.62 87 ALA A N 1
ATOM 650 C CA . ALA A 1 87 ? 8.097 -7.529 -2.127 1.00 86.62 87 ALA A CA 1
ATOM 651 C C . ALA A 1 87 ? 7.456 -6.805 -0.929 1.00 86.62 87 ALA A C 1
ATOM 653 O O . ALA A 1 87 ? 7.251 -7.422 0.114 1.00 86.62 87 ALA A O 1
ATOM 654 N N . GLU A 1 88 ? 7.077 -5.533 -1.090 1.00 87.31 88 GLU A N 1
ATOM 655 C CA . GLU A 1 88 ? 6.399 -4.764 -0.039 1.00 87.31 88 GLU A CA 1
ATOM 656 C C . GLU A 1 88 ? 4.969 -5.258 0.235 1.00 87.31 88 GLU A C 1
ATOM 658 O O . GLU A 1 88 ? 4.507 -5.187 1.374 1.00 87.31 88 GLU A O 1
ATOM 663 N N . LEU A 1 89 ? 4.272 -5.827 -0.760 1.00 85.44 89 LEU A N 1
ATOM 664 C CA . LEU A 1 89 ? 2.949 -6.437 -0.554 1.00 85.44 89 LEU A CA 1
ATOM 665 C C . LEU A 1 89 ? 2.974 -7.562 0.486 1.00 85.44 89 LEU A C 1
ATOM 667 O O . LEU A 1 89 ? 1.979 -7.762 1.177 1.00 85.44 89 LEU A O 1
ATOM 671 N N . ALA A 1 90 ? 4.102 -8.262 0.648 1.00 84.88 90 ALA A N 1
ATOM 672 C CA . ALA A 1 90 ? 4.243 -9.325 1.644 1.00 84.88 90 ALA A CA 1
ATOM 673 C C . ALA A 1 90 ? 4.127 -8.823 3.099 1.00 84.88 90 ALA A C 1
ATOM 675 O O . ALA A 1 90 ? 3.961 -9.632 4.010 1.00 84.88 90 ALA A O 1
ATOM 676 N N . LYS A 1 91 ? 4.197 -7.504 3.333 1.00 84.69 91 LYS A N 1
ATOM 677 C CA . LYS A 1 91 ? 3.964 -6.886 4.649 1.00 84.69 91 LYS A CA 1
ATOM 678 C C . LYS A 1 91 ? 2.487 -6.854 5.048 1.00 84.69 91 LYS A C 1
ATOM 680 O O . LYS A 1 91 ? 2.188 -6.627 6.220 1.00 84.69 91 LYS A O 1
ATOM 685 N N . PHE A 1 92 ? 1.577 -7.030 4.093 1.00 85.25 92 PHE A N 1
ATOM 686 C CA . PHE A 1 92 ? 0.143 -6.883 4.300 1.00 85.25 92 PHE A CA 1
ATOM 687 C C . PHE A 1 92 ? -0.576 -8.227 4.180 1.00 85.25 92 PHE A C 1
ATOM 689 O O . PHE A 1 92 ? -0.187 -9.102 3.409 1.00 85.25 92 PHE A O 1
ATOM 696 N N . GLU A 1 93 ? -1.667 -8.378 4.932 1.00 86.75 93 GLU A N 1
ATOM 697 C CA . GLU A 1 93 ? -2.589 -9.497 4.749 1.00 86.75 93 GLU A CA 1
ATOM 698 C C . GLU A 1 93 ? -3.362 -9.254 3.443 1.00 86.75 93 GLU A C 1
ATOM 700 O O . GLU A 1 93 ? -3.9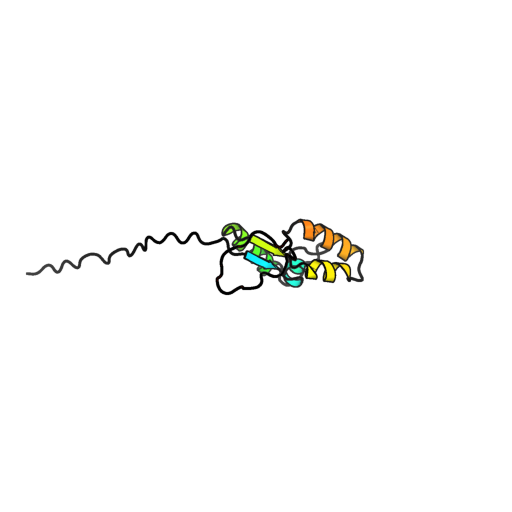71 -8.201 3.265 1.00 86.75 93 GLU A O 1
ATOM 705 N N . MET A 1 94 ? -3.321 -10.181 2.487 1.00 85.94 94 MET A N 1
ATOM 706 C CA . MET A 1 94 ? -4.173 -10.081 1.299 1.00 85.94 94 MET A CA 1
ATOM 707 C C . MET A 1 94 ? -5.564 -10.614 1.619 1.00 85.94 94 MET A C 1
ATOM 709 O O . MET A 1 94 ? -5.714 -11.586 2.363 1.00 85.94 94 MET A O 1
ATOM 713 N N . LEU A 1 95 ? -6.587 -9.968 1.061 1.00 84.00 95 LEU A N 1
ATOM 714 C CA . LEU A 1 95 ? -7.927 -10.530 1.100 1.00 84.00 95 LEU A CA 1
ATOM 715 C C . LEU A 1 95 ? -7.934 -11.808 0.257 1.00 84.00 95 LEU A C 1
ATOM 717 O O . LEU A 1 95 ? -7.524 -11.785 -0.902 1.00 84.00 95 LEU A O 1
ATOM 721 N N . ASP A 1 96 ? -8.389 -12.909 0.847 1.00 75.12 96 ASP A N 1
ATOM 722 C CA . ASP A 1 96 ? -8.588 -14.144 0.102 1.00 75.12 96 ASP A CA 1
ATOM 723 C C . ASP A 1 96 ? -9.727 -13.952 -0.904 1.00 75.12 96 ASP A C 1
ATOM 725 O O . ASP A 1 96 ? -10.804 -13.455 -0.551 1.00 75.12 96 ASP A O 1
ATOM 729 N N . GLU A 1 97 ? -9.519 -14.396 -2.141 1.00 66.25 97 GLU A N 1
ATOM 730 C CA . GLU A 1 97 ? -10.594 -14.569 -3.120 1.00 66.25 97 GLU A CA 1
ATOM 731 C C . GLU A 1 97 ? -11.367 -15.853 -2.793 1.00 66.25 97 GLU A C 1
ATOM 733 O O . GLU A 1 97 ? -11.559 -16.739 -3.624 1.00 66.25 97 GLU A O 1
ATOM 738 N N . GLY A 1 98 ? -11.810 -15.967 -1.541 1.00 55.44 98 GLY A N 1
ATOM 739 C CA . GLY A 1 98 ? -12.691 -17.033 -1.107 1.00 55.44 98 GLY A CA 1
ATOM 740 C C . GLY A 1 98 ? -14.000 -16.960 -1.885 1.00 55.44 98 GLY A C 1
ATOM 741 O O . GLY A 1 98 ? -14.485 -15.873 -2.224 1.00 55.44 98 GLY A O 1
ATOM 742 N N . CYS A 1 99 ? -14.569 -18.132 -2.175 1.00 41.97 99 CYS A N 1
ATOM 743 C CA . CYS A 1 99 ? -15.829 -18.276 -2.895 1.00 41.97 99 CYS A CA 1
ATOM 744 C C . CYS A 1 99 ? -16.837 -17.264 -2.339 1.00 41.97 99 CYS A C 1
ATOM 746 O O . CYS A 1 99 ? -17.117 -17.271 -1.137 1.00 41.97 99 CYS A O 1
ATOM 748 N N . ARG A 1 100 ? -17.291 -16.338 -3.202 1.00 47.53 100 ARG A N 1
ATOM 749 C CA . ARG A 1 100 ? -18.163 -15.217 -2.830 1.00 47.53 100 ARG A CA 1
ATOM 750 C C . ARG A 1 100 ? -19.189 -15.723 -1.835 1.00 47.53 100 ARG A C 1
ATOM 752 O O . ARG A 1 100 ? -19.973 -16.604 -2.186 1.00 47.53 100 ARG A O 1
ATOM 759 N N . HIS A 1 101 ? -19.186 -15.167 -0.623 1.00 48.94 101 HIS A N 1
ATOM 760 C CA . HIS A 1 101 ? -20.240 -15.431 0.341 1.00 48.94 101 HIS A CA 1
ATOM 761 C C . HIS A 1 101 ? -21.556 -15.051 -0.337 1.00 48.94 101 HIS A C 1
ATOM 763 O O . HIS A 1 101 ? -21.904 -13.872 -0.450 1.00 48.94 101 HIS A O 1
ATOM 769 N N . ARG A 1 102 ? -22.257 -16.054 -0.877 1.00 49.31 102 ARG A N 1
ATOM 770 C CA . ARG A 1 102 ? -23.635 -15.902 -1.304 1.00 49.31 102 ARG A CA 1
ATOM 771 C C . ARG A 1 102 ? -24.341 -15.503 -0.027 1.00 49.31 102 ARG A C 1
ATOM 773 O O . ARG A 1 102 ? -24.403 -16.299 0.903 1.00 49.31 102 ARG A O 1
ATOM 780 N N . VAL A 1 103 ? -24.827 -14.268 0.025 1.00 52.28 103 VAL A N 1
ATOM 781 C CA . VAL A 1 103 ? -25.743 -13.838 1.075 1.00 52.28 103 VAL A CA 1
ATOM 782 C C . VAL A 1 103 ? -26.983 -14.711 0.912 1.00 52.28 103 VAL A C 1
ATOM 784 O O . VAL A 1 103 ? -27.876 -14.411 0.125 1.00 52.28 103 VAL A O 1
ATOM 787 N N . THR A 1 104 ? -26.994 -15.871 1.559 1.00 49.47 104 THR A N 1
ATOM 788 C CA . THR A 1 104 ? -28.185 -16.696 1.669 1.00 49.47 104 THR A CA 1
ATOM 789 C C . THR A 1 104 ? -29.030 -16.053 2.759 1.00 49.47 104 THR A C 1
ATOM 791 O O . THR A 1 104 ? -28.559 -15.982 3.899 1.00 49.47 104 THR A O 1
ATOM 794 N N . PRO A 1 105 ? -30.248 -15.561 2.468 1.00 48.69 105 PRO A N 1
ATOM 795 C CA . PRO A 1 105 ? -31.164 -15.193 3.532 1.00 48.69 105 PRO A CA 1
ATOM 796 C C . PRO A 1 105 ? -31.464 -16.468 4.328 1.00 48.69 105 PRO A C 1
ATOM 798 O O . PRO A 1 105 ? -32.079 -17.393 3.807 1.00 48.69 105 PRO A O 1
ATOM 801 N N . THR A 1 106 ? -30.922 -16.535 5.546 1.00 55.16 106 THR A N 1
ATOM 802 C CA . THR A 1 106 ? -31.272 -17.471 6.628 1.00 55.16 106 THR A CA 1
ATOM 803 C C . THR A 1 106 ? -31.843 -18.817 6.177 1.00 55.16 106 THR A C 1
ATOM 805 O O . THR A 1 106 ? -33.055 -19.012 6.144 1.00 55.16 106 THR A O 1
ATOM 808 N N . SER A 1 107 ? -30.974 -19.789 5.926 1.00 53.94 107 SER A N 1
ATOM 809 C CA . SER A 1 107 ? -31.293 -21.177 6.260 1.00 53.94 107 SER A CA 1
ATOM 810 C C . SER A 1 107 ? -30.009 -21.940 6.584 1.00 53.94 107 SER A C 1
ATOM 812 O O . SER A 1 107 ? -28.980 -21.769 5.943 1.00 53.94 107 SER A O 1
ATOM 814 N N . THR A 1 108 ? -30.107 -22.665 7.693 1.00 50.19 108 THR A N 1
ATOM 815 C CA . THR A 1 108 ? -29.204 -23.579 8.404 1.00 50.19 108 THR A CA 1
ATOM 816 C C . THR A 1 108 ? -27.916 -24.020 7.682 1.00 50.19 108 THR A C 1
ATOM 818 O O . THR A 1 108 ? -27.986 -24.463 6.537 1.00 50.19 108 THR A O 1
ATOM 821 N N . PRO A 1 109 ? -26.743 -24.001 8.354 1.00 48.94 109 PRO A N 1
ATOM 822 C CA . PRO A 1 109 ? -25.490 -24.434 7.741 1.00 48.94 109 PRO A CA 1
ATOM 823 C C . PRO A 1 109 ? -25.511 -25.940 7.440 1.00 48.94 109 PRO A C 1
ATOM 825 O O . PRO A 1 109 ? -25.580 -26.762 8.353 1.00 48.94 109 PRO A O 1
ATOM 828 N N . SER A 1 110 ? -25.418 -26.293 6.156 1.00 45.66 110 SER A N 1
ATOM 829 C CA . SER A 1 110 ? -25.009 -27.623 5.700 1.00 45.66 110 SER A CA 1
ATOM 830 C C . SER A 1 110 ? -23.518 -27.581 5.387 1.00 45.66 110 SER A C 1
ATOM 832 O O . SER A 1 110 ? -23.072 -26.809 4.541 1.00 45.66 110 SER A O 1
ATOM 834 N N . ALA A 1 111 ? -22.750 -28.399 6.102 1.00 52.16 111 ALA A N 1
ATOM 835 C CA . ALA A 1 111 ? -21.319 -28.581 5.910 1.00 52.16 111 ALA A CA 1
ATOM 836 C C . ALA A 1 111 ? -21.061 -29.495 4.705 1.00 52.16 111 ALA A C 1
ATOM 838 O O . ALA A 1 111 ? -20.802 -30.681 4.872 1.00 52.16 111 ALA A O 1
ATOM 839 N N . ALA A 1 112 ? -21.194 -28.957 3.500 1.00 53.66 112 ALA A N 1
ATOM 840 C CA . ALA A 1 112 ? -20.646 -29.532 2.276 1.00 53.66 112 ALA A CA 1
ATOM 841 C C . ALA A 1 112 ? -20.837 -28.496 1.173 1.00 53.66 112 ALA A C 1
ATOM 843 O O . ALA A 1 112 ? -21.921 -28.425 0.614 1.00 53.66 112 ALA A O 1
ATOM 844 N N . ASP A 1 113 ? -19.838 -27.640 0.977 1.00 47.59 113 ASP A N 1
ATOM 845 C CA . ASP A 1 113 ? -19.468 -27.059 -0.321 1.00 47.59 113 ASP A CA 1
ATOM 846 C C . ASP A 1 113 ? -18.296 -26.090 -0.098 1.00 47.59 113 ASP A C 1
ATOM 848 O O . ASP A 1 113 ? -18.476 -24.881 0.047 1.00 47.59 113 ASP A O 1
ATOM 852 N N . CYS A 1 114 ? -17.112 -26.698 0.012 1.00 44.78 114 CYS A N 1
ATOM 853 C CA . CYS A 1 114 ? -15.791 -26.250 -0.439 1.00 44.78 114 CYS A CA 1
ATOM 854 C C . CYS A 1 114 ? -14.904 -27.500 -0.505 1.00 44.78 114 CYS A C 1
ATOM 856 O O . CYS A 1 114 ? -14.868 -28.233 0.513 1.00 44.78 114 CYS A O 1
#

Organism: NCBI:txid1719132

Foldseek 3Di:
DDDDDDDDPDDPPPPDPPVPDAAEEEDELQLLCQCQDDPPDHDPCVVVSVVVVVVSVVSVHAYAYEPVSLVVLVPDPPPVSSVSSNVVNVVHHYDDPPDPPPPDPDDDDDPDDD

Radius of gyration: 23.61 Å; chains: 1; bounding box: 51×57×71 Å